Protein AF-A0A3B9JK32-F1 (afdb_monomer_lite)

Sequence (123 aa):
MSAIKKLESVLRDMIKVLSEEKAVLIRGDGEALTAITKKKLEYIDKIKAFEDMDLSEAEAVKSLVAEIDALQETNYLLTQQALSFQDHILKALSKSNTSRYNTYSSKGTISGQKEISIVDQSV

Radius of gyration: 24.84 Å; chains: 1; bounding box: 59×28×74 Å

Structure (mmCIF, N/CA/C/O backbone):
data_AF-A0A3B9JK32-F1
#
_entry.id   AF-A0A3B9JK32-F1
#
loop_
_atom_site.group_PDB
_atom_site.id
_atom_site.type_symbol
_atom_site.label_atom_id
_atom_site.label_alt_id
_atom_site.label_comp_id
_atom_site.label_asym_id
_atom_site.label_entity_id
_atom_site.label_seq_id
_atom_site.pdbx_PDB_ins_code
_atom_site.Cartn_x
_atom_site.Cartn_y
_atom_site.Cartn_z
_atom_site.occupancy
_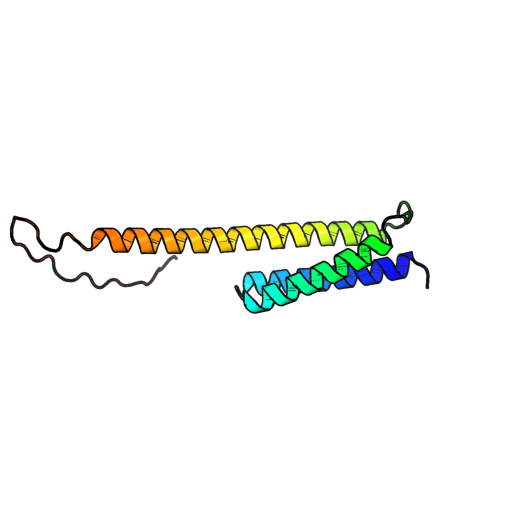atom_site.B_iso_or_equiv
_atom_site.auth_seq_id
_atom_site.auth_comp_id
_atom_site.auth_asym_id
_atom_site.auth_atom_id
_atom_site.pdbx_PDB_model_num
ATOM 1 N N . MET A 1 1 ? 13.090 -0.883 -26.847 1.00 53.78 1 MET A N 1
ATOM 2 C CA . MET A 1 1 ? 12.695 -0.067 -25.671 1.00 53.78 1 MET A CA 1
ATOM 3 C C . MET A 1 1 ? 13.807 -0.152 -24.640 1.00 53.78 1 MET A C 1
ATOM 5 O O . MET A 1 1 ? 14.188 -1.271 -24.321 1.00 53.78 1 MET A O 1
ATOM 9 N N . SER A 1 2 ? 14.340 0.985 -24.174 1.00 77.69 2 SER A N 1
ATOM 10 C CA . SER A 1 2 ? 15.360 1.023 -23.109 1.00 77.69 2 SER A CA 1
ATOM 11 C C . SER A 1 2 ? 14.816 0.388 -21.822 1.00 77.69 2 SER A C 1
ATOM 13 O O . SER A 1 2 ? 13.626 0.535 -21.534 1.00 77.69 2 SER A O 1
ATOM 15 N N . ALA A 1 3 ? 15.662 -0.325 -21.074 1.00 80.00 3 ALA A N 1
ATOM 16 C CA . ALA A 1 3 ? 15.295 -0.983 -19.818 1.00 80.00 3 ALA A CA 1
ATOM 17 C C . ALA A 1 3 ? 14.704 0.008 -18.795 1.00 80.00 3 ALA A C 1
ATOM 19 O O . ALA A 1 3 ? 13.713 -0.305 -18.142 1.00 80.00 3 ALA A O 1
ATOM 20 N N . ILE A 1 4 ? 15.197 1.251 -18.790 1.00 82.94 4 ILE A N 1
ATOM 21 C CA . ILE A 1 4 ? 14.685 2.356 -17.963 1.00 82.94 4 ILE A CA 1
ATOM 22 C C . ILE A 1 4 ? 13.211 2.658 -18.273 1.00 82.94 4 ILE A C 1
ATOM 24 O O . ILE A 1 4 ? 12.395 2.756 -17.365 1.00 82.94 4 ILE A O 1
ATOM 28 N N . LYS A 1 5 ? 12.819 2.704 -19.555 1.00 85.56 5 LYS A N 1
ATOM 29 C CA . LYS A 1 5 ? 11.411 2.940 -19.936 1.00 85.56 5 LYS A CA 1
ATOM 30 C C . LYS A 1 5 ? 10.485 1.802 -19.503 1.00 85.56 5 LYS A C 1
ATOM 32 O O . LYS A 1 5 ? 9.310 2.036 -19.236 1.00 85.56 5 LYS A O 1
ATOM 37 N N . LYS A 1 6 ? 10.991 0.563 -19.462 1.00 87.06 6 LYS A N 1
ATOM 38 C CA . LYS A 1 6 ? 10.221 -0.577 -18.943 1.00 87.06 6 LYS A CA 1
ATOM 39 C C . LYS A 1 6 ? 10.022 -0.443 -17.436 1.00 87.06 6 LYS A C 1
ATOM 41 O O . LYS A 1 6 ? 8.898 -0.612 -16.977 1.00 87.06 6 LYS A O 1
ATOM 46 N N . LEU A 1 7 ? 11.075 -0.082 -16.702 1.00 87.19 7 LEU A N 1
ATOM 47 C CA . LEU A 1 7 ? 10.994 0.172 -15.266 1.00 87.19 7 LEU A CA 1
ATOM 48 C C . LEU A 1 7 ? 10.015 1.310 -14.946 1.00 87.19 7 LEU A C 1
ATOM 50 O O . LEU A 1 7 ? 9.134 1.127 -14.115 1.00 87.19 7 LEU A O 1
ATOM 54 N N . GLU A 1 8 ? 10.086 2.440 -15.654 1.00 89.38 8 GLU A N 1
ATOM 55 C CA . GLU A 1 8 ? 9.131 3.546 -15.483 1.00 89.38 8 GLU A CA 1
ATOM 56 C C . GLU A 1 8 ? 7.677 3.095 -15.670 1.00 89.38 8 GLU A C 1
ATOM 58 O O . GLU A 1 8 ? 6.800 3.501 -14.907 1.00 89.38 8 GLU A O 1
ATOM 63 N N . SER A 1 9 ? 7.408 2.239 -16.662 1.00 90.75 9 SER A N 1
ATOM 64 C CA . SER A 1 9 ? 6.067 1.683 -16.870 1.00 90.75 9 SER A CA 1
ATOM 65 C C . SER A 1 9 ? 5.620 0.834 -15.681 1.00 90.75 9 SER A C 1
ATOM 67 O O . SER A 1 9 ? 4.505 1.007 -15.198 1.00 90.75 9 SER A O 1
ATOM 69 N N . VAL A 1 10 ? 6.494 -0.049 -15.187 1.00 92.00 10 VAL A N 1
ATOM 70 C CA . VAL A 1 10 ? 6.208 -0.913 -14.031 1.00 92.00 10 VAL A CA 1
ATOM 71 C C . VAL A 1 10 ? 5.940 -0.080 -12.774 1.00 92.00 10 VAL A C 1
ATOM 73 O O . VAL A 1 10 ? 4.991 -0.366 -12.049 1.00 92.00 10 VAL A O 1
ATOM 76 N N . LEU A 1 11 ? 6.719 0.979 -12.535 1.00 91.50 11 LEU A N 1
ATOM 77 C CA . LEU A 1 11 ? 6.527 1.875 -11.390 1.00 91.50 11 LEU A CA 1
ATOM 78 C C . LEU A 1 11 ? 5.217 2.664 -11.489 1.00 91.50 11 LEU A C 1
ATOM 80 O O . LEU A 1 11 ? 4.492 2.776 -10.505 1.00 91.50 11 LEU A O 1
ATOM 84 N N . ARG A 1 12 ? 4.853 3.151 -12.681 1.00 93.25 12 ARG A N 1
ATOM 85 C CA . ARG A 1 12 ? 3.548 3.800 -12.898 1.00 93.25 12 ARG A CA 1
ATOM 86 C C . ARG A 1 12 ? 2.382 2.849 -12.657 1.00 93.25 12 ARG A C 1
ATOM 88 O O . ARG A 1 12 ? 1.358 3.263 -12.119 1.00 93.25 12 ARG A O 1
ATOM 95 N N . ASP A 1 13 ? 2.517 1.588 -13.049 1.00 93.81 13 ASP A N 1
ATOM 96 C CA . ASP A 1 13 ? 1.484 0.592 -12.780 1.00 93.81 13 ASP A CA 1
ATOM 97 C C . ASP A 1 13 ? 1.412 0.241 -11.287 1.00 93.81 13 ASP A C 1
ATOM 99 O O . ASP A 1 13 ? 0.310 0.111 -10.755 1.00 93.81 13 ASP A O 1
ATOM 103 N N . MET A 1 14 ? 2.547 0.210 -10.577 1.00 93.38 14 MET A N 1
ATOM 104 C CA . MET A 1 14 ? 2.564 0.112 -9.114 1.00 93.38 14 MET A CA 1
ATOM 105 C C . MET A 1 14 ? 1.816 1.287 -8.467 1.00 93.38 14 MET A C 1
ATOM 107 O O . MET A 1 14 ? 0.954 1.061 -7.625 1.00 93.38 14 MET A O 1
ATOM 111 N N . ILE A 1 15 ? 2.063 2.530 -8.895 1.00 94.56 15 ILE A N 1
ATOM 112 C CA . ILE A 1 15 ? 1.356 3.722 -8.384 1.00 94.56 15 ILE A CA 1
ATOM 113 C C . ILE A 1 15 ? -0.165 3.584 -8.531 1.00 94.56 15 ILE A C 1
ATOM 115 O O . ILE A 1 15 ? -0.909 3.918 -7.604 1.00 94.56 15 ILE A O 1
ATOM 119 N N . LYS A 1 16 ? -0.650 3.048 -9.660 1.00 95.44 16 LY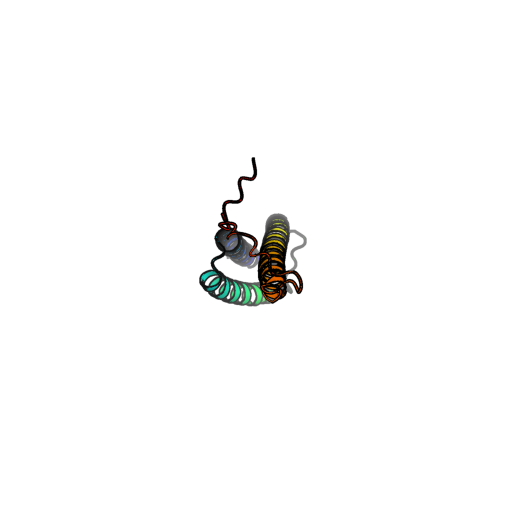S A N 1
ATOM 120 C CA . LYS A 1 16 ? -2.086 2.781 -9.850 1.00 95.44 16 LYS A CA 1
ATOM 121 C C . LYS A 1 16 ? -2.604 1.769 -8.833 1.00 95.44 16 LYS A C 1
ATOM 123 O O . LYS A 1 16 ? -3.624 2.028 -8.205 1.00 95.44 16 LYS A O 1
ATOM 128 N N . VAL A 1 17 ? -1.887 0.662 -8.628 1.00 95.25 17 VAL A N 1
ATOM 129 C CA . VAL A 1 17 ? -2.260 -0.360 -7.636 1.00 95.25 17 VAL A CA 1
ATOM 130 C C . VAL A 1 17 ? -2.302 0.22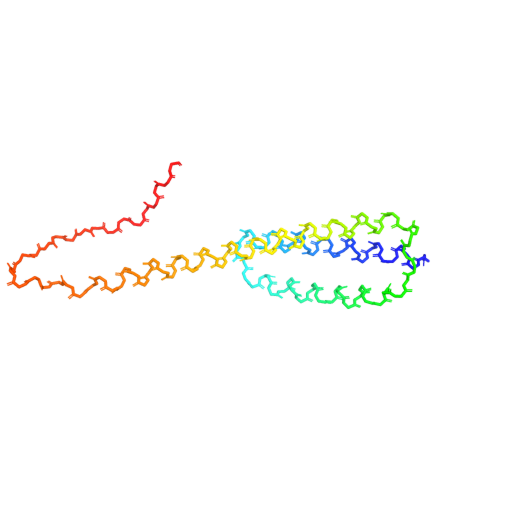9 -6.223 1.00 95.25 17 VAL A C 1
ATOM 132 O O . VAL A 1 17 ? -3.239 -0.047 -5.482 1.00 95.25 17 VAL A O 1
ATOM 135 N N . LEU A 1 18 ? -1.347 1.085 -5.853 1.00 95.00 18 LEU A N 1
ATOM 136 C CA . LEU A 1 18 ? -1.331 1.742 -4.538 1.00 95.00 18 LEU A CA 1
ATOM 137 C C . LEU A 1 18 ? -2.429 2.797 -4.385 1.00 95.00 18 LEU A C 1
ATOM 139 O O . LEU A 1 18 ? -2.973 2.976 -3.296 1.00 95.00 18 LEU A O 1
ATOM 143 N N . SER A 1 19 ? -2.800 3.468 -5.472 1.00 94.38 19 SER A N 1
ATOM 144 C CA . SER A 1 19 ? -3.944 4.384 -5.489 1.00 94.38 19 SER A CA 1
ATOM 145 C C . SER A 1 19 ? -5.273 3.631 -5.354 1.00 94.38 19 SER A C 1
ATOM 147 O O . SER A 1 19 ? -6.172 4.082 -4.643 1.00 94.38 19 SER A O 1
ATOM 149 N N . GLU A 1 20 ? -5.397 2.462 -5.990 1.00 94.31 20 GLU A N 1
ATOM 150 C CA . GLU A 1 20 ? -6.528 1.548 -5.792 1.00 94.31 20 GLU A CA 1
ATOM 151 C C . GLU A 1 20 ? -6.578 1.031 -4.347 1.00 94.31 20 GLU A C 1
ATOM 153 O O . GLU A 1 20 ? -7.653 1.010 -3.747 1.00 94.31 20 GLU A O 1
ATOM 158 N N . GLU A 1 21 ? -5.425 0.672 -3.766 1.00 93.88 21 GLU A N 1
ATOM 159 C CA . GLU A 1 21 ? -5.299 0.248 -2.364 1.00 93.88 21 GLU A CA 1
ATOM 160 C C . GLU A 1 21 ? -5.827 1.332 -1.423 1.00 93.88 21 GLU A C 1
ATOM 162 O O . GLU A 1 21 ? -6.684 1.053 -0.587 1.00 93.88 21 GLU A O 1
ATOM 167 N N . LYS A 1 22 ? -5.406 2.586 -1.626 1.00 94.38 22 LYS A N 1
ATOM 168 C CA . LYS A 1 22 ? -5.903 3.743 -0.876 1.00 94.38 22 LYS A CA 1
ATOM 169 C C . LYS A 1 22 ? -7.427 3.842 -0.933 1.00 94.38 22 LYS A C 1
ATOM 171 O O . LYS A 1 22 ? -8.080 3.996 0.097 1.00 94.38 22 LYS A O 1
ATOM 176 N N . ALA A 1 23 ? -8.006 3.751 -2.132 1.00 93.94 23 ALA A N 1
ATOM 177 C CA . ALA A 1 23 ? -9.453 3.845 -2.319 1.00 93.94 23 ALA A CA 1
ATOM 178 C C . ALA A 1 23 ? -10.205 2.696 -1.626 1.00 93.94 23 ALA A C 1
ATOM 180 O O . ALA A 1 23 ? -11.270 2.908 -1.048 1.00 93.94 23 ALA A O 1
ATOM 181 N N . VAL A 1 24 ? -9.654 1.482 -1.659 1.00 94.00 24 VAL A N 1
ATOM 182 C CA . VAL A 1 24 ? -10.220 0.317 -0.970 1.00 94.00 24 VAL A CA 1
ATOM 183 C C . VAL A 1 24 ? -10.119 0.444 0.549 1.00 94.00 24 VAL A C 1
ATOM 185 O O . VAL A 1 24 ? -11.113 0.193 1.229 1.00 94.00 24 VAL A O 1
ATOM 188 N N . LEU A 1 25 ? -8.980 0.904 1.073 1.00 92.00 25 LEU A N 1
ATOM 189 C CA . LEU A 1 25 ? -8.785 1.155 2.503 1.00 92.00 25 LEU A CA 1
ATOM 190 C C . LEU A 1 25 ? -9.773 2.198 3.034 1.00 92.00 25 LEU A C 1
ATOM 192 O O . LEU A 1 25 ? -10.380 1.982 4.077 1.00 92.00 25 LEU A O 1
ATOM 196 N N . ILE A 1 26 ? -10.005 3.281 2.283 1.00 91.94 26 ILE A N 1
ATOM 197 C CA . ILE A 1 26 ? -11.006 4.303 2.636 1.00 91.94 26 ILE A CA 1
ATOM 198 C C . ILE A 1 26 ? -12.424 3.714 2.669 1.00 91.94 26 ILE A C 1
ATOM 200 O O . ILE A 1 26 ? -13.223 4.086 3.524 1.00 91.94 26 ILE A O 1
ATOM 204 N N . ARG A 1 27 ? -12.751 2.787 1.758 1.00 91.69 27 ARG A N 1
ATOM 205 C CA . ARG A 1 27 ? -14.059 2.108 1.736 1.00 91.69 27 ARG A CA 1
ATOM 206 C C . ARG A 1 27 ? -14.204 1.016 2.801 1.00 91.69 27 ARG A C 1
ATOM 208 O O . ARG A 1 27 ? -15.323 0.568 3.029 1.00 91.69 27 ARG A O 1
ATOM 215 N N . GLY A 1 28 ? -13.110 0.579 3.428 1.00 86.69 28 GLY A N 1
ATOM 216 C CA . GLY A 1 28 ? -13.119 -0.504 4.415 1.00 86.69 28 GLY A CA 1
ATOM 217 C C . GLY A 1 28 ? -13.417 -1.891 3.829 1.00 86.69 28 GLY A C 1
ATOM 218 O O . GLY A 1 28 ? -13.896 -2.764 4.548 1.00 86.69 28 GLY A O 1
ATOM 219 N N . ASP A 1 29 ? -13.156 -2.107 2.537 1.00 89.88 29 ASP A N 1
ATOM 220 C CA . ASP A 1 29 ? -13.434 -3.378 1.851 1.00 89.88 29 ASP A CA 1
ATOM 221 C C . ASP A 1 29 ? -12.240 -4.348 1.963 1.00 89.88 29 ASP A C 1
ATOM 223 O O . ASP A 1 29 ? -11.276 -4.294 1.194 1.00 89.88 29 ASP A O 1
ATOM 227 N N . GLY A 1 30 ? -12.293 -5.241 2.956 1.00 84.50 30 GLY A N 1
ATOM 228 C CA . GLY A 1 30 ? -11.221 -6.205 3.234 1.00 84.50 30 GLY A CA 1
ATOM 229 C C . GLY A 1 30 ? -11.050 -7.307 2.177 1.00 84.50 30 GLY A C 1
ATOM 230 O O . GLY A 1 30 ? -9.940 -7.819 1.992 1.00 84.50 30 GLY A O 1
ATOM 231 N N . GLU A 1 31 ? -12.112 -7.662 1.447 1.00 88.31 31 GLU A N 1
ATOM 232 C CA . GLU A 1 31 ? -12.036 -8.670 0.382 1.00 88.31 31 GLU A CA 1
ATOM 233 C C . GLU A 1 31 ? -11.275 -8.112 -0.822 1.00 88.31 31 GLU A C 1
ATOM 235 O O . GLU A 1 31 ? -10.318 -8.732 -1.306 1.00 88.31 31 GLU A O 1
ATOM 240 N N . ALA A 1 32 ? -11.625 -6.894 -1.247 1.00 90.00 32 ALA A N 1
ATOM 241 C CA . ALA A 1 32 ? -10.906 -6.195 -2.306 1.00 90.00 32 ALA A CA 1
ATOM 242 C C . ALA A 1 32 ? -9.442 -5.924 -1.921 1.00 90.00 32 ALA A C 1
ATOM 244 O O . ALA A 1 32 ? -8.553 -6.035 -2.772 1.00 90.00 32 ALA A O 1
ATOM 245 N N . LEU A 1 33 ? -9.167 -5.639 -0.641 1.00 90.50 33 LEU A N 1
ATOM 246 C CA . LEU A 1 33 ? -7.809 -5.388 -0.155 1.00 90.50 33 LEU A CA 1
ATOM 247 C C . LEU A 1 33 ? -6.903 -6.606 -0.365 1.00 90.50 33 LEU A C 1
ATOM 249 O O . LEU A 1 33 ? -5.783 -6.469 -0.851 1.00 90.50 33 LEU A O 1
ATOM 253 N N . THR A 1 34 ? -7.417 -7.811 -0.107 1.00 90.56 34 THR A N 1
ATOM 254 C CA . THR A 1 34 ? -6.660 -9.060 -0.286 1.00 90.56 34 THR A CA 1
ATOM 255 C C . THR A 1 34 ? -6.241 -9.274 -1.745 1.00 90.56 34 THR A C 1
ATOM 257 O O . THR A 1 34 ? -5.124 -9.721 -2.024 1.00 90.56 34 THR A O 1
ATOM 260 N N . ALA A 1 35 ? -7.114 -8.940 -2.701 1.00 91.62 35 ALA A N 1
ATOM 261 C CA . ALA A 1 35 ? -6.792 -9.016 -4.125 1.00 91.62 35 ALA A CA 1
ATOM 262 C C . ALA A 1 35 ? -5.712 -7.995 -4.525 1.00 91.62 35 ALA A C 1
ATOM 264 O O . ALA A 1 35 ? -4.812 -8.316 -5.304 1.00 91.62 35 ALA A O 1
ATOM 265 N N . ILE A 1 36 ? -5.769 -6.785 -3.964 1.00 92.88 36 ILE A N 1
ATOM 266 C CA . ILE A 1 36 ? -4.780 -5.730 -4.208 1.00 92.88 36 ILE A CA 1
ATOM 267 C C . ILE A 1 36 ? -3.411 -6.103 -3.629 1.00 92.88 36 ILE A C 1
ATOM 269 O O . ILE A 1 36 ? -2.402 -5.950 -4.318 1.00 92.88 36 ILE A O 1
ATOM 273 N N . THR A 1 37 ? -3.355 -6.677 -2.423 1.00 91.06 37 THR A N 1
ATOM 274 C CA . THR A 1 37 ? -2.094 -7.140 -1.822 1.00 91.06 37 THR A CA 1
ATOM 275 C C . THR A 1 37 ? -1.392 -8.177 -2.703 1.00 91.06 37 THR A C 1
ATOM 277 O O . THR A 1 37 ? -0.177 -8.104 -2.882 1.00 91.06 37 THR A O 1
ATOM 280 N N . LYS A 1 38 ? -2.141 -9.103 -3.319 1.00 91.88 38 LYS A N 1
ATOM 281 C CA . LYS A 1 38 ? -1.573 -10.078 -4.268 1.00 91.88 38 LYS A CA 1
ATOM 282 C C . LYS A 1 38 ? -0.967 -9.395 -5.495 1.00 91.88 38 LYS A C 1
ATOM 284 O O . LYS A 1 38 ? 0.182 -9.668 -5.826 1.00 91.88 38 LYS A O 1
ATOM 289 N N . LYS A 1 39 ? -1.690 -8.453 -6.115 1.00 91.62 39 LYS A N 1
ATOM 290 C CA . LYS A 1 39 ? -1.169 -7.671 -7.253 1.00 91.62 39 LYS A CA 1
ATOM 291 C C . LYS A 1 39 ? 0.108 -6.914 -6.879 1.00 91.62 39 LYS A C 1
ATOM 293 O O . LYS A 1 39 ? 1.068 -6.914 -7.641 1.00 91.62 39 LYS A O 1
ATOM 298 N N . LYS A 1 40 ? 0.140 -6.290 -5.698 1.00 93.12 40 LYS A N 1
ATOM 299 C CA . LYS A 1 40 ? 1.312 -5.565 -5.184 1.00 93.12 40 LYS A CA 1
ATOM 300 C C . LYS A 1 40 ? 2.543 -6.472 -5.076 1.00 93.12 40 LYS A C 1
ATOM 302 O O . LYS A 1 40 ? 3.620 -6.054 -5.491 1.00 93.12 40 LYS A O 1
ATOM 307 N N . LEU A 1 41 ? 2.391 -7.712 -4.604 1.00 90.81 41 LEU A N 1
ATOM 308 C CA . LEU A 1 41 ? 3.493 -8.685 -4.558 1.00 90.81 41 LEU A CA 1
ATOM 309 C C . LEU A 1 41 ? 4.045 -9.006 -5.956 1.00 90.81 41 LEU A C 1
ATOM 311 O O . LEU A 1 41 ? 5.256 -8.968 -6.149 1.00 90.81 41 LEU A O 1
ATOM 315 N N . GLU A 1 42 ? 3.177 -9.211 -6.951 1.00 92.00 42 GLU A N 1
ATOM 316 C CA . GLU A 1 42 ? 3.615 -9.461 -8.333 1.00 92.00 42 GLU A CA 1
ATOM 317 C C . GLU A 1 42 ? 4.429 -8.295 -8.915 1.00 92.00 42 GLU A C 1
ATOM 319 O O . GLU A 1 42 ? 5.384 -8.506 -9.664 1.00 92.00 42 GLU A O 1
ATOM 324 N N . TYR A 1 43 ? 4.057 -7.050 -8.600 1.00 90.88 43 TYR A N 1
ATOM 325 C CA . TYR A 1 43 ? 4.814 -5.881 -9.050 1.00 90.88 43 TYR A CA 1
ATOM 326 C C . TYR A 1 43 ? 6.146 -5.724 -8.311 1.00 90.88 43 TYR A C 1
ATOM 328 O O . TYR A 1 43 ? 7.116 -5.310 -8.939 1.00 90.88 43 TYR A O 1
ATOM 336 N N . ILE A 1 44 ? 6.236 -6.100 -7.031 1.00 90.50 44 ILE A N 1
ATOM 337 C CA . ILE A 1 44 ? 7.515 -6.129 -6.301 1.00 90.50 44 ILE A CA 1
ATOM 338 C C . ILE A 1 44 ? 8.490 -7.096 -6.979 1.00 90.50 44 ILE A C 1
ATOM 340 O O . ILE A 1 44 ? 9.639 -6.731 -7.224 1.00 90.50 44 ILE A O 1
ATOM 344 N N . ASP A 1 45 ? 8.032 -8.292 -7.353 1.00 89.75 45 ASP A N 1
ATOM 345 C CA . ASP A 1 45 ? 8.880 -9.270 -8.042 1.00 89.75 45 ASP A CA 1
ATOM 346 C C . ASP A 1 45 ? 9.328 -8.773 -9.425 1.00 89.75 45 ASP A C 1
ATOM 348 O O . ASP A 1 45 ? 10.479 -8.964 -9.820 1.00 89.75 45 ASP A O 1
ATOM 352 N N . LYS A 1 46 ? 8.456 -8.051 -10.143 1.00 89.00 46 LYS A N 1
ATOM 353 C CA . LYS A 1 46 ? 8.821 -7.388 -11.406 1.00 89.00 46 LYS A CA 1
ATOM 354 C C . LYS A 1 46 ? 9.849 -6.276 -11.211 1.00 89.00 46 LYS A C 1
ATOM 356 O O . LYS A 1 46 ? 10.687 -6.102 -12.085 1.00 89.00 46 LYS A O 1
ATOM 361 N N . ILE A 1 47 ? 9.785 -5.523 -10.112 1.00 87.56 47 ILE A N 1
ATOM 362 C CA . ILE A 1 47 ? 10.736 -4.441 -9.814 1.00 87.56 47 ILE A CA 1
ATOM 363 C C . ILE A 1 47 ? 12.110 -5.015 -9.448 1.00 87.56 47 ILE A C 1
ATOM 365 O O . ILE A 1 47 ? 13.113 -4.514 -9.949 1.00 87.56 47 ILE A O 1
ATOM 369 N N . LYS A 1 48 ? 12.165 -6.107 -8.670 1.00 88.31 48 LYS A N 1
ATOM 370 C CA . LYS A 1 48 ? 13.422 -6.805 -8.323 1.00 88.31 48 LYS A CA 1
ATOM 371 C C . LYS A 1 48 ? 14.229 -7.242 -9.545 1.00 88.31 48 LYS A C 1
ATOM 373 O O . LYS A 1 48 ? 15.451 -7.232 -9.513 1.00 88.31 48 LYS A O 1
ATOM 378 N N . ALA A 1 49 ? 13.564 -7.560 -10.656 1.00 85.31 49 ALA A N 1
ATOM 379 C CA . ALA A 1 49 ? 14.239 -7.896 -11.911 1.00 85.31 49 ALA A CA 1
ATOM 380 C C . ALA A 1 49 ? 15.093 -6.748 -12.499 1.00 85.31 49 ALA A C 1
ATOM 382 O O . ALA A 1 49 ? 15.834 -6.974 -13.454 1.00 85.31 49 ALA A O 1
ATOM 383 N N . PHE A 1 50 ? 14.983 -5.529 -11.960 1.00 83.56 50 PHE A N 1
ATOM 384 C CA . PHE A 1 50 ? 15.731 -4.343 -12.380 1.00 83.56 50 PHE A CA 1
ATOM 385 C C . PHE A 1 50 ? 16.644 -3.780 -11.273 1.00 83.56 50 PHE A C 1
ATOM 387 O O . PHE A 1 50 ? 17.142 -2.668 -11.427 1.00 83.56 50 PHE A O 1
ATOM 394 N N . GLU A 1 51 ? 16.860 -4.516 -10.174 1.00 77.12 51 GLU A N 1
ATOM 395 C CA . GLU A 1 51 ? 17.603 -4.055 -8.986 1.00 77.12 51 GLU A CA 1
ATOM 396 C C . GLU A 1 51 ? 19.072 -3.706 -9.288 1.00 77.12 51 GLU A C 1
ATOM 398 O O . GLU A 1 51 ? 19.590 -2.726 -8.761 1.00 77.12 51 GLU A O 1
ATOM 403 N N . ASP A 1 52 ? 19.708 -4.426 -10.218 1.00 78.81 52 ASP A N 1
ATOM 404 C CA . ASP A 1 52 ? 21.109 -4.209 -10.613 1.00 78.81 52 ASP A CA 1
ATOM 405 C C . ASP A 1 52 ? 21.306 -3.087 -11.655 1.00 78.81 52 ASP A C 1
ATOM 407 O O . ASP A 1 52 ? 22.400 -2.921 -12.202 1.00 78.81 52 ASP A O 1
ATOM 411 N N . MET A 1 53 ? 20.257 -2.334 -12.007 1.00 77.94 53 MET A N 1
ATOM 412 C CA . MET A 1 53 ? 20.391 -1.249 -12.981 1.00 77.94 53 MET A CA 1
ATOM 413 C C . MET A 1 53 ? 20.959 0.020 -12.348 1.00 77.94 53 MET A C 1
ATOM 415 O O . MET A 1 53 ? 20.509 0.468 -11.296 1.00 77.94 53 MET A O 1
ATOM 419 N N . ASP A 1 54 ? 21.872 0.677 -13.065 1.00 76.25 54 ASP A N 1
ATOM 420 C CA . ASP A 1 54 ? 22.301 2.023 -12.707 1.00 76.25 54 ASP A CA 1
ATOM 421 C C . ASP A 1 54 ? 21.188 3.040 -13.018 1.00 76.25 54 ASP A C 1
ATOM 423 O O . ASP A 1 54 ? 20.774 3.230 -14.165 1.00 76.25 54 ASP A O 1
ATOM 427 N N . LEU A 1 55 ? 20.672 3.662 -11.958 1.00 73.94 55 LEU A N 1
ATOM 428 C CA . LEU A 1 55 ? 19.565 4.622 -11.977 1.00 73.94 55 LEU A CA 1
ATOM 429 C C . LEU A 1 55 ? 20.031 6.053 -11.681 1.00 73.94 55 LEU A C 1
ATOM 431 O O . LEU A 1 55 ? 19.203 6.954 -11.522 1.00 73.94 55 LEU A O 1
ATOM 435 N N . SER A 1 56 ? 21.344 6.277 -11.592 1.00 69.62 56 SER A N 1
ATOM 436 C CA . SER A 1 56 ? 21.925 7.556 -11.175 1.00 69.62 56 SER A CA 1
ATOM 437 C C . SER A 1 56 ? 21.490 8.738 -12.058 1.00 69.62 56 SER A C 1
ATOM 439 O O . SER A 1 56 ? 21.217 9.815 -11.520 1.00 69.62 56 SER A O 1
ATOM 441 N N . GLU A 1 57 ? 21.286 8.517 -13.360 1.00 69.00 57 GLU A N 1
ATOM 442 C CA . GLU A 1 57 ? 20.838 9.533 -14.330 1.00 69.00 57 GLU A CA 1
ATOM 443 C C . GLU A 1 57 ? 19.308 9.579 -14.553 1.00 69.00 57 GLU A C 1
ATOM 445 O O . GLU A 1 57 ? 18.799 10.442 -15.272 1.00 69.00 57 GLU A O 1
ATOM 450 N N . ALA A 1 58 ? 18.537 8.674 -13.940 1.00 79.62 58 ALA A N 1
ATOM 451 C CA . ALA A 1 58 ? 17.103 8.524 -14.201 1.00 79.62 58 ALA A CA 1
ATOM 452 C C . ALA A 1 58 ? 16.232 9.333 -13.219 1.00 79.62 58 ALA A C 1
ATOM 454 O O . ALA A 1 58 ? 15.534 8.772 -12.373 1.00 79.62 58 ALA A O 1
ATOM 455 N N . GLU A 1 59 ? 16.222 10.663 -13.352 1.00 84.12 59 GLU A N 1
ATOM 456 C CA . GLU A 1 59 ? 15.413 11.553 -12.492 1.00 84.12 59 GLU A CA 1
ATOM 457 C C . GLU A 1 59 ? 13.909 11.223 -12.504 1.00 84.12 59 GLU A C 1
ATOM 459 O O . GLU A 1 59 ? 13.239 11.281 -11.473 1.00 84.12 59 GLU A O 1
ATOM 464 N N . ALA A 1 60 ? 13.372 10.787 -13.648 1.00 85.81 60 ALA A N 1
ATOM 465 C CA . ALA A 1 60 ? 11.975 10.365 -13.749 1.00 85.81 60 ALA A CA 1
ATOM 466 C C . ALA A 1 60 ? 11.661 9.144 -12.866 1.00 85.81 60 ALA A C 1
ATOM 468 O O . ALA A 1 60 ? 10.597 9.083 -12.253 1.00 85.81 60 ALA A O 1
ATOM 469 N N . VAL A 1 61 ? 12.593 8.191 -12.759 1.00 87.06 61 VAL A N 1
ATOM 470 C CA . VAL A 1 61 ? 12.441 7.012 -11.897 1.00 87.06 61 VAL A CA 1
ATOM 471 C C . VAL A 1 61 ? 12.486 7.417 -10.427 1.00 87.06 61 VAL A C 1
ATOM 473 O O . VAL A 1 61 ? 11.635 6.975 -9.660 1.00 87.06 61 VAL A O 1
ATOM 476 N N . LYS A 1 62 ? 13.406 8.312 -10.041 1.00 88.25 62 LYS A N 1
ATOM 477 C CA . LYS A 1 62 ? 13.492 8.830 -8.664 1.00 88.25 62 LYS A CA 1
ATOM 478 C C . LYS A 1 62 ? 12.194 9.515 -8.234 1.00 88.25 62 LYS A C 1
ATOM 480 O O . LYS A 1 62 ? 11.696 9.248 -7.144 1.00 88.25 62 LYS A O 1
ATOM 485 N N . SER A 1 63 ? 11.608 10.334 -9.112 1.00 91.12 63 SER A N 1
ATOM 486 C CA . SER A 1 63 ? 10.314 10.976 -8.847 1.00 91.12 63 SER A CA 1
ATOM 487 C C . SER A 1 63 ? 9.188 9.960 -8.635 1.00 91.12 63 SER A C 1
ATOM 489 O O . SER A 1 63 ? 8.360 10.155 -7.750 1.00 91.12 63 SER A O 1
ATOM 491 N N . LEU A 1 64 ? 9.145 8.884 -9.429 1.00 92.12 64 LEU A N 1
ATOM 492 C CA . LEU A 1 64 ? 8.130 7.834 -9.289 1.00 92.12 64 LEU A CA 1
ATOM 493 C C . LEU A 1 64 ? 8.310 7.032 -7.995 1.00 92.12 64 LEU A C 1
ATOM 495 O O . LEU A 1 64 ? 7.323 6.673 -7.362 1.00 92.12 64 LEU A O 1
ATOM 499 N N . VAL A 1 65 ? 9.552 6.763 -7.584 1.00 91.44 65 VAL A N 1
ATOM 500 C CA . VAL A 1 65 ? 9.842 6.086 -6.309 1.00 91.44 65 VAL A CA 1
ATOM 501 C C . VAL A 1 65 ? 9.388 6.941 -5.127 1.00 91.44 65 VAL A C 1
ATOM 503 O O . VAL A 1 65 ? 8.690 6.435 -4.257 1.00 91.44 65 VAL A O 1
ATOM 506 N N . ALA A 1 66 ? 9.679 8.245 -5.138 1.00 93.06 66 ALA A N 1
ATOM 507 C CA . ALA A 1 66 ? 9.217 9.154 -4.089 1.00 93.06 66 ALA A CA 1
ATOM 508 C C . ALA A 1 66 ? 7.679 9.196 -3.979 1.00 93.06 66 ALA A C 1
ATOM 510 O O . ALA A 1 66 ? 7.127 9.238 -2.879 1.00 93.06 66 ALA A O 1
ATOM 511 N N . GLU A 1 67 ? 6.972 9.150 -5.113 1.00 95.12 67 GLU A N 1
ATOM 512 C CA . GLU A 1 67 ? 5.508 9.061 -5.132 1.00 95.12 67 GLU A CA 1
ATOM 513 C C . GLU A 1 67 ? 5.002 7.726 -4.563 1.00 95.12 67 GLU A C 1
ATOM 515 O O . GLU A 1 67 ? 4.047 7.705 -3.782 1.00 95.12 67 GLU A O 1
ATOM 520 N N . ILE A 1 68 ? 5.657 6.615 -4.912 1.00 95.25 68 ILE A N 1
ATOM 521 C CA . ILE A 1 68 ? 5.359 5.291 -4.353 1.00 95.25 68 ILE A CA 1
ATOM 522 C C . ILE A 1 68 ? 5.529 5.299 -2.833 1.00 95.25 68 ILE A C 1
ATOM 524 O O . ILE A 1 68 ? 4.635 4.818 -2.138 1.00 95.25 68 ILE A O 1
ATOM 528 N N . ASP A 1 69 ? 6.619 5.866 -2.316 1.00 95.31 69 ASP A N 1
ATOM 529 C CA . ASP A 1 69 ? 6.890 5.927 -0.876 1.00 95.31 69 ASP A CA 1
ATOM 530 C C . ASP A 1 69 ? 5.805 6.718 -0.134 1.00 95.31 69 ASP A C 1
ATOM 532 O O . ASP A 1 69 ? 5.238 6.228 0.846 1.00 95.31 69 ASP A O 1
ATOM 536 N N . ALA A 1 70 ? 5.424 7.890 -0.653 1.00 96.19 70 ALA A N 1
ATOM 537 C CA . ALA A 1 70 ? 4.351 8.701 -0.077 1.00 96.19 70 ALA A CA 1
ATOM 538 C C . ALA A 1 70 ? 2.989 7.973 -0.077 1.00 96.19 70 ALA A C 1
ATOM 540 O O . ALA A 1 70 ? 2.210 8.063 0.882 1.00 96.19 70 ALA A O 1
ATOM 541 N N . LEU A 1 71 ? 2.682 7.227 -1.146 1.00 96.12 71 LEU A N 1
ATOM 542 C CA . LEU A 1 71 ? 1.465 6.415 -1.224 1.00 96.12 71 LEU A CA 1
ATOM 543 C C . LEU A 1 71 ? 1.494 5.233 -0.250 1.00 96.12 71 LEU A C 1
ATOM 545 O O . LEU A 1 71 ? 0.486 4.975 0.409 1.00 96.12 71 LEU A O 1
ATOM 549 N N . GLN A 1 72 ? 2.627 4.538 -0.118 1.00 95.69 72 GLN A N 1
ATOM 550 C CA . GLN A 1 72 ? 2.782 3.448 0.852 1.00 95.69 72 GLN A CA 1
ATOM 551 C C . GLN A 1 72 ? 2.621 3.953 2.286 1.00 95.69 72 GLN A C 1
ATOM 553 O O . GLN A 1 72 ? 1.916 3.321 3.071 1.00 95.69 72 GLN A O 1
ATOM 558 N N . GLU A 1 73 ? 3.216 5.101 2.622 1.00 97.06 73 GLU A N 1
ATOM 559 C CA . GLU A 1 73 ? 3.053 5.729 3.935 1.00 97.06 73 GLU A CA 1
ATOM 560 C C . GLU A 1 73 ? 1.579 6.051 4.208 1.00 97.06 73 GLU A C 1
ATOM 562 O O . GLU A 1 73 ? 1.037 5.694 5.255 1.00 97.06 73 GLU A O 1
ATOM 567 N N . THR A 1 74 ? 0.888 6.636 3.227 1.00 95.94 74 THR A N 1
ATOM 568 C CA . THR A 1 74 ? -0.547 6.930 3.336 1.00 95.94 74 THR A CA 1
ATOM 569 C C . THR A 1 74 ? -1.370 5.659 3.571 1.00 95.94 74 THR A C 1
ATOM 571 O O . THR A 1 74 ? -2.209 5.620 4.473 1.00 95.94 74 THR A O 1
ATOM 574 N N . ASN A 1 75 ? -1.135 4.603 2.790 1.00 95.81 75 ASN A N 1
ATOM 575 C CA . ASN A 1 75 ? -1.860 3.336 2.915 1.00 95.81 75 ASN A CA 1
ATOM 576 C C . ASN A 1 75 ? -1.572 2.645 4.253 1.00 95.81 75 ASN A C 1
ATOM 578 O O . ASN A 1 75 ? -2.474 2.073 4.872 1.00 95.81 75 ASN A O 1
ATOM 582 N N . TYR A 1 76 ? -0.337 2.744 4.743 1.00 96.50 76 TYR A N 1
ATOM 583 C CA . TYR A 1 76 ? 0.038 2.258 6.064 1.00 96.50 76 TYR A CA 1
ATOM 584 C C . TYR A 1 76 ? -0.728 2.992 7.171 1.00 96.50 76 TYR A C 1
ATOM 586 O O . TYR A 1 76 ? -1.327 2.345 8.033 1.00 96.50 76 TYR A O 1
ATOM 594 N N . LEU A 1 77 ? -0.785 4.325 7.119 1.00 96.69 77 LEU A N 1
ATOM 595 C CA . LEU A 1 77 ? -1.533 5.133 8.086 1.00 96.69 77 LEU A CA 1
ATOM 596 C C . LEU A 1 77 ? -3.033 4.813 8.069 1.00 96.69 77 LEU A C 1
ATOM 598 O O . LEU A 1 77 ? -3.628 4.642 9.132 1.00 96.69 77 LEU A O 1
ATOM 602 N N . LEU A 1 78 ? -3.634 4.665 6.885 1.00 95.25 78 LEU A N 1
ATOM 603 C CA . LEU A 1 78 ? -5.038 4.259 6.748 1.00 95.25 78 LEU A CA 1
ATOM 604 C C . LEU A 1 78 ? -5.293 2.876 7.356 1.00 95.25 78 LEU A C 1
ATOM 606 O O . LEU A 1 78 ? -6.291 2.669 8.044 1.00 95.25 78 LEU A O 1
ATOM 610 N N . THR A 1 79 ? -4.367 1.939 7.156 1.00 94.75 79 THR A N 1
ATOM 611 C CA . THR A 1 79 ? -4.450 0.602 7.757 1.00 94.75 79 THR A CA 1
ATOM 612 C C . THR A 1 79 ? -4.384 0.679 9.284 1.00 94.75 79 THR A C 1
ATOM 614 O O . THR A 1 79 ? -5.217 0.088 9.969 1.00 94.75 79 THR A O 1
ATOM 617 N N . GLN A 1 80 ? -3.438 1.447 9.834 1.00 95.94 80 GLN A N 1
ATOM 618 C CA . GLN A 1 80 ? -3.322 1.674 11.280 1.00 95.94 80 GLN A CA 1
ATOM 619 C C . GLN A 1 80 ? -4.586 2.317 11.860 1.00 95.94 80 GLN A C 1
ATOM 621 O O . GLN A 1 80 ? -5.075 1.900 12.911 1.00 95.94 80 GLN A O 1
ATOM 626 N N . GLN A 1 81 ? -5.152 3.298 11.155 1.00 93.75 81 GLN A N 1
ATOM 627 C CA . GLN A 1 81 ? -6.399 3.945 11.545 1.00 93.75 81 GLN A CA 1
ATOM 628 C C . GLN A 1 81 ? -7.563 2.947 11.583 1.00 93.75 81 GLN A C 1
ATOM 630 O O . GLN A 1 81 ? -8.297 2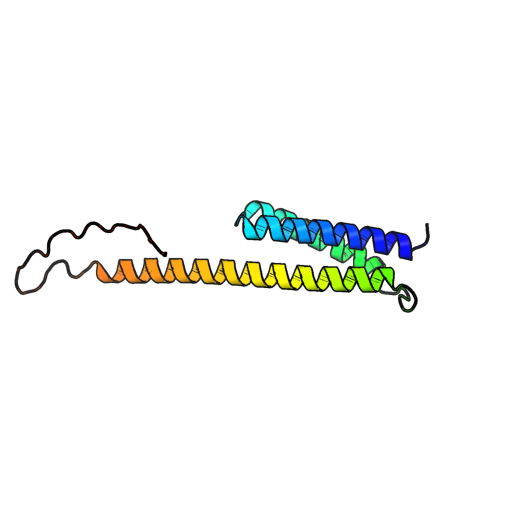.913 12.571 1.00 93.75 81 GLN A O 1
ATOM 635 N N . ALA A 1 82 ? -7.709 2.109 10.552 1.00 91.88 82 ALA A N 1
ATOM 636 C CA . ALA A 1 82 ? -8.754 1.091 10.490 1.00 91.88 82 ALA A CA 1
ATOM 637 C C . ALA A 1 82 ? -8.638 0.075 11.640 1.00 91.88 82 ALA A C 1
ATOM 639 O O . ALA A 1 82 ? -9.635 -0.228 12.297 1.00 91.88 82 ALA A O 1
ATOM 640 N N . LEU A 1 83 ? -7.421 -0.395 11.937 1.00 92.88 83 LEU A N 1
ATOM 641 C CA . LEU A 1 83 ? -7.158 -1.310 13.054 1.00 92.88 83 LEU A CA 1
ATOM 642 C C . LEU A 1 83 ? -7.472 -0.668 14.411 1.00 92.88 83 LEU A C 1
ATOM 644 O O . LEU A 1 83 ? -8.129 -1.282 15.250 1.00 92.88 83 LEU A O 1
ATOM 648 N N . SER A 1 84 ? -7.045 0.580 14.615 1.00 93.62 84 SER A N 1
ATOM 649 C CA . SER A 1 84 ? -7.328 1.336 15.838 1.00 93.62 84 SER A CA 1
ATOM 650 C C . SER A 1 84 ? -8.834 1.518 16.051 1.00 93.62 84 SER A C 1
ATOM 652 O O . SER A 1 84 ? -9.355 1.255 17.136 1.00 93.62 84 SER A O 1
ATOM 654 N N . PHE A 1 85 ? -9.569 1.889 15.001 1.00 90.81 85 PHE A N 1
ATOM 655 C CA . PHE A 1 85 ? -11.021 2.043 15.063 1.00 90.81 85 PHE A CA 1
ATOM 656 C C . PHE A 1 85 ? -11.731 0.729 15.427 1.00 90.81 85 PHE A C 1
ATOM 658 O O . PHE A 1 85 ? -12.601 0.714 16.302 1.00 90.81 85 PHE A O 1
ATOM 665 N N . GLN A 1 86 ? -11.320 -0.386 14.817 1.00 88.81 86 GLN A N 1
ATOM 666 C CA . GLN A 1 86 ? -11.846 -1.715 15.143 1.00 88.81 86 GLN A CA 1
ATOM 667 C C . GLN A 1 86 ? -11.574 -2.097 16.605 1.00 88.81 86 GLN A C 1
ATOM 669 O O . GLN A 1 86 ? -12.484 -2.554 17.299 1.00 88.81 86 GLN A O 1
ATOM 674 N N . ASP A 1 87 ? -10.360 -1.860 17.106 1.00 92.31 87 ASP A N 1
ATOM 675 C CA . ASP A 1 87 ? -10.002 -2.103 18.507 1.00 92.31 87 ASP A CA 1
ATOM 676 C C . ASP A 1 87 ? -10.844 -1.250 19.473 1.00 92.31 87 ASP A C 1
ATOM 678 O O . ASP A 1 87 ? -11.367 -1.756 20.471 1.00 92.31 87 ASP A O 1
ATOM 682 N N . HIS A 1 88 ? -11.066 0.027 19.153 1.00 91.31 88 HIS A N 1
ATOM 683 C CA . HIS A 1 88 ? -11.930 0.903 19.943 1.00 91.31 88 HIS A CA 1
ATOM 684 C C . HIS A 1 88 ? -13.381 0.408 20.003 1.00 91.31 88 HIS A C 1
ATOM 686 O O . HIS A 1 88 ? -13.967 0.388 21.091 1.00 91.31 88 HIS A O 1
ATOM 692 N N . ILE A 1 89 ? -13.945 -0.054 18.881 1.00 90.00 89 ILE A N 1
ATOM 693 C CA . ILE A 1 89 ? -15.285 -0.658 18.848 1.00 90.00 89 ILE A CA 1
ATOM 694 C C . ILE A 1 89 ? -15.335 -1.914 19.723 1.00 90.00 89 ILE A C 1
ATOM 696 O O . ILE A 1 89 ? -16.224 -2.043 20.569 1.00 90.00 89 ILE A O 1
ATOM 700 N N . LEU A 1 90 ? -14.370 -2.826 19.580 1.00 89.94 90 LEU A N 1
ATOM 701 C CA . LEU A 1 90 ? -14.312 -4.056 20.377 1.00 89.94 90 LEU A CA 1
ATOM 702 C C . LEU A 1 90 ? -14.176 -3.760 21.880 1.00 89.94 90 LEU A C 1
ATOM 704 O O . LEU A 1 90 ? -14.828 -4.397 22.715 1.00 89.94 90 LEU A O 1
ATOM 708 N N . LYS A 1 91 ? -13.390 -2.744 22.249 1.00 88.69 91 LYS A N 1
ATOM 709 C CA . LYS A 1 91 ? -13.275 -2.257 23.632 1.00 88.69 91 LYS A CA 1
ATOM 710 C C . LYS A 1 91 ? -14.588 -1.664 24.150 1.00 88.69 91 LYS A C 1
ATOM 712 O O . LYS A 1 91 ? -14.944 -1.908 25.302 1.00 88.69 91 LYS A O 1
ATOM 717 N N . ALA A 1 92 ? -15.325 -0.909 23.337 1.00 89.19 92 ALA A N 1
ATOM 718 C CA . ALA A 1 92 ? -16.624 -0.359 23.726 1.00 89.19 92 ALA A CA 1
ATOM 719 C C . ALA A 1 92 ? -17.676 -1.466 23.926 1.00 89.19 92 ALA A C 1
ATOM 721 O O . ALA A 1 92 ? -18.365 -1.495 24.950 1.00 89.19 92 ALA A O 1
ATOM 722 N N . LEU A 1 93 ? -17.739 -2.431 23.002 1.00 82.69 93 LEU A N 1
ATOM 723 C CA . LEU A 1 93 ? -18.638 -3.583 23.095 1.00 82.69 93 LEU A CA 1
ATOM 724 C C . LEU A 1 93 ? -18.324 -4.448 24.321 1.00 82.69 93 LEU A C 1
ATOM 726 O O . LEU A 1 93 ? -19.231 -4.771 25.090 1.00 82.69 93 LEU A O 1
ATOM 730 N N . SER A 1 94 ? -17.050 -4.766 24.565 1.00 82.56 94 SER A N 1
ATOM 731 C CA . SER A 1 94 ? -16.644 -5.566 25.729 1.00 82.56 94 SER A CA 1
ATOM 732 C C . SER A 1 94 ? -16.938 -4.868 27.064 1.00 82.56 94 SER A C 1
ATOM 734 O O . SER A 1 94 ? -17.457 -5.512 27.976 1.00 82.56 94 SER A O 1
ATOM 736 N N . LYS A 1 95 ? -16.721 -3.546 27.170 1.00 75.81 95 LYS A N 1
ATOM 737 C CA . LYS A 1 95 ? -17.112 -2.746 28.350 1.00 75.81 95 LYS A CA 1
ATOM 738 C C . LYS A 1 95 ? -18.626 -2.716 28.584 1.00 75.81 95 LYS A C 1
ATOM 740 O O . LYS A 1 95 ? -19.065 -2.719 29.730 1.00 75.81 95 LYS A O 1
ATOM 745 N N . SER A 1 96 ? -19.436 -2.697 27.525 1.00 61.00 96 SER A N 1
ATOM 746 C CA . SER A 1 96 ? -20.901 -2.712 27.659 1.00 61.00 96 SER A CA 1
ATOM 747 C C . SER A 1 96 ? -21.444 -4.057 28.168 1.00 61.00 96 SER A C 1
ATOM 749 O O . SER A 1 96 ? -22.466 -4.095 28.855 1.00 61.00 96 SER A O 1
ATOM 751 N N . ASN A 1 97 ? -20.748 -5.163 27.881 1.00 55.78 97 ASN A N 1
ATOM 752 C CA . ASN A 1 97 ? -21.207 -6.509 28.220 1.00 55.78 97 ASN A CA 1
ATOM 753 C C . ASN A 1 97 ? -20.885 -6.910 29.675 1.00 55.78 97 ASN A C 1
ATOM 755 O O . ASN A 1 97 ? -21.595 -7.729 30.254 1.00 55.78 97 ASN A O 1
ATOM 759 N N . THR A 1 98 ? -19.871 -6.305 30.307 1.00 53.34 98 THR A N 1
ATOM 760 C CA . THR A 1 98 ? -19.507 -6.566 31.717 1.00 53.34 98 THR A CA 1
ATOM 761 C C . THR A 1 98 ? -20.391 -5.834 32.737 1.00 53.34 98 THR A C 1
ATOM 763 O O . THR A 1 98 ? -20.421 -6.216 33.902 1.00 53.34 98 THR A O 1
ATOM 766 N N . SER A 1 99 ? -21.171 -4.833 32.314 1.00 51.81 99 SER A N 1
ATOM 767 C CA . SER A 1 99 ? -22.119 -4.086 33.167 1.00 51.81 99 SER A CA 1
ATOM 768 C C . SER A 1 99 ? -23.468 -4.810 33.382 1.00 51.81 99 SER A C 1
ATOM 770 O O . SER A 1 99 ? -24.285 -4.412 34.212 1.00 51.81 99 SER A O 1
ATOM 772 N N . ARG A 1 100 ? -23.728 -5.912 32.662 1.00 50.44 100 ARG A N 1
ATOM 773 C CA . ARG A 1 100 ? -25.060 -6.544 32.568 1.00 50.44 100 ARG A CA 1
ATOM 774 C C . ARG A 1 100 ? -25.483 -7.457 33.733 1.00 50.44 100 ARG A C 1
ATOM 776 O O . ARG A 1 100 ? -26.587 -7.986 33.678 1.00 50.44 100 ARG A O 1
ATOM 783 N N . TYR A 1 101 ? -24.685 -7.618 34.792 1.00 47.62 101 TYR A N 1
ATOM 784 C CA . TYR A 1 101 ? -25.006 -8.545 35.898 1.00 47.62 101 TYR A CA 1
ATOM 785 C C . TYR A 1 101 ? -25.450 -7.900 37.222 1.00 47.62 101 TYR A C 1
ATOM 787 O O . TYR A 1 101 ? -25.636 -8.613 38.201 1.00 47.62 101 TYR A O 1
ATOM 795 N N . ASN A 1 102 ? -25.705 -6.588 37.270 1.00 49.69 102 ASN A N 1
ATOM 796 C CA . ASN A 1 102 ? -26.304 -5.939 38.449 1.00 49.69 102 ASN A CA 1
ATOM 797 C C . ASN A 1 102 ? -27.778 -5.566 38.218 1.00 49.69 102 ASN A C 1
ATOM 799 O O . ASN A 1 102 ? -28.196 -4.434 38.437 1.00 49.69 102 ASN A O 1
ATOM 803 N N . THR A 1 103 ? -28.593 -6.525 37.775 1.00 51.53 103 THR A N 1
ATOM 804 C CA . THR A 1 103 ? -30.064 -6.390 37.737 1.00 5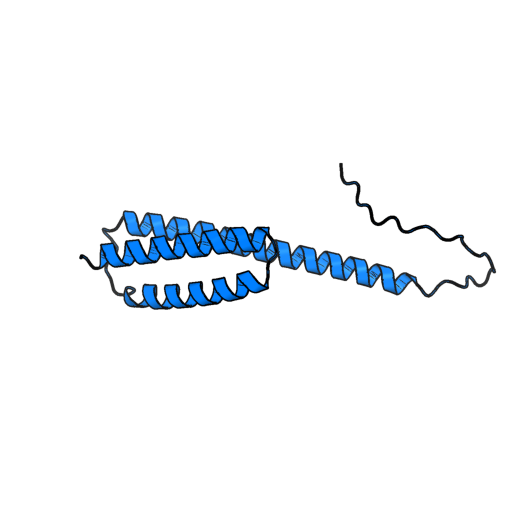1.53 103 THR A CA 1
ATOM 805 C C . THR A 1 103 ? -30.737 -6.653 39.086 1.00 51.53 103 THR A C 1
ATOM 807 O O . THR A 1 103 ? -31.941 -6.454 39.212 1.00 51.53 103 THR A O 1
ATOM 810 N N . TYR A 1 104 ? -29.973 -7.004 40.124 1.00 44.19 104 TYR A N 1
ATOM 811 C CA . TYR A 1 104 ? -30.463 -7.084 41.498 1.00 44.19 104 TYR A CA 1
ATOM 812 C C . TYR A 1 104 ? -29.562 -6.266 42.427 1.00 44.19 104 TYR A C 1
ATOM 814 O O . TYR A 1 104 ? -28.527 -6.724 42.897 1.00 44.19 104 TYR A O 1
ATOM 822 N N . SER A 1 105 ? -29.969 -5.030 42.715 1.00 56.16 105 SER A N 1
ATOM 823 C CA . SER A 1 105 ? -29.515 -4.337 43.923 1.00 56.16 105 SER A CA 1
ATOM 824 C C . SER A 1 105 ? -30.086 -5.076 45.135 1.00 56.16 105 SER A C 1
ATOM 826 O O . SER A 1 105 ? -31.280 -5.388 45.143 1.00 56.16 105 SER A O 1
ATOM 828 N N . SER A 1 106 ? -29.295 -5.296 46.193 1.00 54.66 106 SER A N 1
ATOM 829 C CA . SER A 1 106 ? -29.801 -5.895 47.445 1.00 54.66 106 SER A CA 1
ATOM 830 C C . SER A 1 106 ? -30.919 -5.071 48.112 1.00 54.66 106 SER A C 1
ATOM 832 O O . SER A 1 106 ? -31.530 -5.525 49.075 1.00 54.66 106 SER A O 1
ATOM 834 N N . LYS A 1 107 ? -31.208 -3.868 47.587 1.00 58.97 107 LYS A N 1
ATOM 835 C CA . LYS A 1 107 ? -32.249 -2.940 48.046 1.00 58.97 107 LYS A CA 1
ATOM 836 C C . LYS A 1 107 ? -33.502 -2.873 47.154 1.00 58.97 107 LYS A C 1
ATOM 838 O O . LYS A 1 107 ? -34.329 -1.996 47.369 1.00 58.97 107 LYS A O 1
ATOM 843 N N . GLY A 1 108 ? -33.675 -3.773 46.180 1.00 51.59 108 GLY A N 1
ATOM 844 C CA . GLY A 1 108 ? -34.990 -4.031 45.567 1.00 51.59 108 GLY A CA 1
ATOM 845 C C . GLY A 1 108 ? -35.616 -2.905 44.729 1.00 51.59 108 GLY A C 1
ATOM 846 O O . GLY A 1 108 ? -36.834 -2.874 44.586 1.00 51.59 108 GLY A O 1
ATOM 847 N N . THR A 1 109 ? -34.834 -1.989 44.154 1.00 51.81 109 THR A N 1
ATOM 848 C CA . THR A 1 109 ? -35.362 -0.979 43.220 1.00 51.81 109 THR A CA 1
ATOM 849 C C . THR A 1 109 ? -35.045 -1.351 41.770 1.00 51.81 109 THR A C 1
ATOM 851 O O . THR A 1 109 ? -33.885 -1.468 41.375 1.00 51.81 109 THR A O 1
ATOM 854 N N . ILE A 1 110 ? -36.094 -1.540 40.961 1.00 49.31 110 ILE A N 1
ATOM 855 C CA . ILE A 1 110 ? -35.993 -1.740 39.510 1.00 49.31 110 ILE A CA 1
ATOM 856 C C . ILE A 1 110 ? -35.680 -0.377 38.891 1.00 49.31 110 ILE A C 1
ATOM 858 O O . ILE A 1 110 ? -36.547 0.492 38.812 1.00 49.31 110 ILE A O 1
ATOM 862 N N . SER A 1 111 ? -34.430 -0.161 38.482 1.00 52.38 111 SER A N 1
ATOM 863 C CA . SER A 1 111 ? -34.093 1.011 37.672 1.00 52.38 111 SER A CA 1
ATOM 864 C C . SER A 1 111 ? -34.640 0.792 36.263 1.00 52.38 111 SER A C 1
ATOM 866 O O . SER A 1 111 ? -34.266 -0.172 35.597 1.00 52.38 111 SER A O 1
ATOM 868 N N . GLY A 1 112 ? -35.574 1.655 35.856 1.00 47.09 112 GLY A N 1
ATOM 869 C CA . GLY A 1 112 ? -36.279 1.578 34.580 1.00 47.09 112 GLY A CA 1
ATOM 870 C C . GLY A 1 112 ? -35.341 1.480 33.377 1.00 47.09 112 GLY A C 1
ATOM 871 O O . GLY A 1 112 ? -34.243 2.041 33.376 1.00 47.09 112 GLY A O 1
ATOM 872 N N . GLN A 1 113 ? -35.798 0.743 32.363 1.00 48.78 113 GLN A N 1
ATOM 873 C CA . GLN A 1 113 ? -35.137 0.571 31.073 1.00 48.78 113 GLN A CA 1
ATOM 874 C C . GLN A 1 113 ? -34.696 1.931 30.516 1.00 48.78 113 GLN A C 1
ATOM 876 O O . GLN A 1 113 ? -35.524 2.750 30.129 1.00 48.78 113 GLN A O 1
ATOM 881 N N . LYS A 1 114 ? -33.382 2.170 30.461 1.00 52.91 114 LYS A N 1
ATOM 882 C CA . LYS A 1 114 ? -32.832 3.217 29.600 1.00 52.91 114 LYS A CA 1
ATOM 883 C C . LYS A 1 114 ? -32.709 2.631 28.203 1.00 52.91 114 LYS A C 1
ATOM 885 O O . LYS A 1 114 ? -31.882 1.748 27.981 1.00 52.91 114 LYS A O 1
ATOM 890 N N . GLU A 1 115 ? -33.552 3.107 27.292 1.00 49.28 115 GLU A N 1
ATOM 891 C CA . GLU A 1 115 ? -33.382 2.901 25.857 1.00 49.28 115 GLU A CA 1
ATOM 892 C C . GLU A 1 115 ? -31.961 3.322 25.470 1.00 49.28 115 GLU A C 1
ATOM 894 O O . GLU A 1 115 ? -31.550 4.469 25.660 1.00 49.28 115 GLU A O 1
ATOM 899 N N . ILE A 1 116 ? -31.173 2.365 24.985 1.00 54.19 116 ILE A N 1
ATOM 900 C CA . ILE A 1 116 ? -29.836 2.631 24.469 1.00 54.19 116 ILE A CA 1
ATOM 901 C C . ILE A 1 116 ? -30.031 3.176 23.054 1.00 54.19 116 ILE A C 1
ATOM 903 O O . ILE A 1 116 ? -30.105 2.413 22.094 1.00 54.19 116 ILE A O 1
ATOM 907 N N . SER A 1 117 ? -30.150 4.497 22.928 1.00 45.69 117 SER A N 1
ATOM 908 C CA . SER A 1 117 ? -30.021 5.168 21.635 1.00 45.69 117 SER A CA 1
ATOM 909 C C . SER A 1 117 ? -28.548 5.131 21.229 1.00 45.69 117 SER A C 1
ATOM 911 O O . SER A 1 117 ? -27.726 5.876 21.761 1.00 45.69 117 SER A O 1
ATOM 913 N N . ILE A 1 118 ? -28.197 4.220 20.320 1.00 56.41 118 ILE A N 1
ATOM 914 C CA . ILE A 1 118 ? -26.910 4.229 19.616 1.00 56.41 118 ILE A CA 1
ATOM 915 C C . ILE A 1 118 ? -27.043 5.233 18.466 1.00 56.41 118 ILE A C 1
ATOM 917 O O . ILE A 1 118 ? -27.113 4.860 17.300 1.00 56.41 118 ILE A O 1
ATOM 921 N N . VAL A 1 119 ? -27.165 6.514 18.793 1.00 45.66 119 VAL A N 1
ATOM 922 C CA . VAL A 1 119 ? -26.991 7.589 17.816 1.00 45.66 119 VAL A CA 1
ATOM 923 C C . VAL A 1 119 ? -25.912 8.493 18.377 1.00 45.66 119 VAL A C 1
ATOM 925 O O . VAL A 1 119 ? 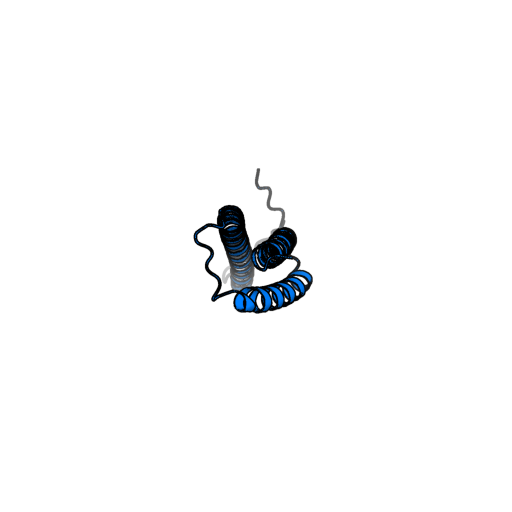-26.150 9.285 19.286 1.00 45.66 119 VAL A O 1
ATOM 928 N N . ASP A 1 120 ? -24.703 8.314 17.858 1.00 55.50 120 ASP A N 1
ATOM 929 C CA . ASP A 1 120 ? -23.603 9.246 18.050 1.00 55.50 120 ASP A CA 1
ATOM 930 C C . ASP A 1 120 ? -23.934 10.517 17.257 1.00 55.50 120 ASP A C 1
ATOM 932 O O . ASP A 1 120 ? -23.775 10.574 16.039 1.00 55.50 120 ASP A O 1
ATOM 936 N N . GLN A 1 121 ? -24.513 11.508 17.936 1.00 50.22 121 GLN A N 1
ATOM 937 C CA . GLN A 1 121 ? -24.568 12.878 17.436 1.00 50.22 121 GLN A CA 1
ATOM 938 C C . GLN A 1 121 ? -23.277 13.578 17.848 1.00 50.22 121 GLN A C 1
ATOM 940 O O . GLN A 1 121 ? -23.231 14.281 18.858 1.00 50.22 121 GLN A O 1
ATOM 945 N N . SER A 1 122 ? -22.226 13.379 17.063 1.00 52.00 122 SER A N 1
ATOM 946 C CA . SER A 1 122 ? -21.072 14.270 17.076 1.00 52.00 122 SER A CA 1
ATOM 947 C C . SER A 1 122 ? -21.326 15.401 16.070 1.00 52.00 122 SER A C 1
ATOM 949 O O . SER A 1 122 ? -21.653 15.153 14.910 1.00 52.00 122 SER A O 1
ATOM 951 N N . VAL A 1 123 ? -21.269 16.629 16.593 1.00 41.94 123 VAL A N 1
ATOM 952 C CA . VAL A 1 123 ? -21.540 17.926 15.945 1.00 41.94 123 VAL A CA 1
ATOM 953 C C . VAL A 1 123 ? -20.447 18.298 14.949 1.00 41.94 123 VAL A C 1
ATOM 955 O O . VAL A 1 123 ? -19.267 18.036 15.275 1.00 41.94 123 VAL A O 1
#

pLDDT: mean 80.57, std 17.13, range [41.94, 97.06]

Foldseek 3Di:
DDPLVVLLVLLVVLLVLLVVLLVCLVVVPPVVNVVSVVVNVVSVVVNVVCVPDDCVPPVSNVVSVVSSVVSVVSSVVSVVVVVVVVVVVVVVVVVVVVVPPPCDDVVDDRDDDDDPPPDPPDD

Secondary structure (DSSP, 8-state):
--HHHHHHHHHHHHHHHHHHHHHHHHHT-HHHHHHHHHHHHHHHHHHHTTTTS--TT-HHHHHHHHHHHHHHHHHHHHHHHHHHHHHHHHHHHHHHHHTTT----TT----------------